Protein AF-A0A351G002-F1 (afdb_monomer_lite)

Structure (mmCIF, N/CA/C/O backbone):
data_AF-A0A351G002-F1
#
_entry.id   AF-A0A351G002-F1
#
loop_
_atom_site.group_PDB
_atom_site.id
_atom_site.type_symbol
_atom_site.label_atom_id
_atom_site.label_alt_id
_atom_site.label_comp_id
_atom_site.label_asym_id
_atom_site.label_entity_id
_atom_site.label_seq_id
_atom_site.pdbx_PDB_ins_code
_atom_site.Cartn_x
_atom_site.Cartn_y
_atom_site.Cartn_z
_atom_site.occupancy
_atom_site.B_iso_or_equiv
_atom_site.auth_seq_id
_atom_site.auth_comp_id
_atom_site.auth_asym_id
_atom_site.auth_atom_id
_atom_site.pdbx_PDB_model_num
ATOM 1 N N . ASP A 1 1 ? 10.937 -4.946 4.186 1.00 72.25 1 ASP A N 1
ATOM 2 C CA . ASP A 1 1 ? 10.803 -4.177 2.947 1.00 72.25 1 ASP A CA 1
ATOM 3 C C . ASP A 1 1 ? 9.601 -4.788 2.264 1.00 72.25 1 ASP A C 1
ATOM 5 O O . ASP A 1 1 ? 9.641 -5.991 2.068 1.00 72.25 1 ASP A O 1
ATOM 9 N N . TRP A 1 2 ? 8.519 -4.026 2.084 1.00 84.50 2 TRP A N 1
ATOM 10 C CA . TRP A 1 2 ? 7.270 -4.514 1.467 1.00 84.50 2 TRP A CA 1
ATOM 11 C C . TRP A 1 2 ? 7.224 -4.300 -0.051 1.00 84.50 2 TRP A C 1
ATOM 13 O O . TRP A 1 2 ? 6.243 -4.652 -0.715 1.00 84.50 2 TRP A O 1
ATOM 23 N N . GLY A 1 3 ? 8.268 -3.690 -0.622 1.00 81.75 3 GLY A N 1
ATOM 24 C CA . GLY A 1 3 ? 8.331 -3.400 -2.047 1.00 81.75 3 GLY A CA 1
ATOM 25 C C . GLY A 1 3 ? 8.316 -4.666 -2.904 1.00 81.75 3 GLY A C 1
ATOM 26 O O . GLY A 1 3 ? 7.684 -4.665 -3.961 1.00 81.75 3 GLY A O 1
ATOM 27 N N . LEU A 1 4 ? 8.949 -5.747 -2.433 1.00 84.62 4 LEU A N 1
ATOM 28 C CA . LEU A 1 4 ? 9.036 -7.030 -3.136 1.00 84.62 4 LEU A CA 1
ATOM 29 C C . LEU A 1 4 ? 7.673 -7.719 -3.252 1.00 84.62 4 LEU A C 1
ATOM 31 O O . LEU A 1 4 ? 7.299 -8.173 -4.333 1.00 84.62 4 LEU A O 1
ATOM 35 N N . GLU A 1 5 ? 6.923 -7.802 -2.158 1.00 89.62 5 GLU A N 1
ATOM 36 C CA . GLU A 1 5 ? 5.618 -8.457 -2.099 1.00 89.62 5 GLU A CA 1
ATOM 37 C C . GLU A 1 5 ? 4.609 -7.702 -2.967 1.00 89.62 5 GLU A C 1
ATOM 39 O O . GLU A 1 5 ? 3.930 -8.302 -3.803 1.00 89.62 5 GLU A O 1
ATOM 44 N N . VAL A 1 6 ? 4.563 -6.371 -2.836 1.00 90.44 6 VAL A N 1
ATOM 45 C CA . VAL A 1 6 ? 3.701 -5.513 -3.663 1.00 90.44 6 VAL A CA 1
ATOM 46 C C . VAL A 1 6 ? 4.098 -5.594 -5.136 1.00 90.44 6 VAL A C 1
ATOM 48 O O . VAL A 1 6 ? 3.228 -5.724 -5.999 1.00 90.44 6 VAL A O 1
ATOM 51 N N . GLY A 1 7 ? 5.400 -5.584 -5.432 1.00 86.81 7 GLY A N 1
ATOM 52 C CA . GLY A 1 7 ? 5.916 -5.764 -6.786 1.00 86.81 7 GLY A CA 1
ATOM 53 C C . GLY A 1 7 ? 5.503 -7.114 -7.372 1.00 86.81 7 GLY A C 1
ATOM 54 O O . GLY A 1 7 ? 4.982 -7.174 -8.480 1.00 86.81 7 GLY A O 1
ATOM 55 N N . THR A 1 8 ? 5.620 -8.193 -6.600 1.00 89.25 8 THR A N 1
ATOM 56 C CA . THR A 1 8 ? 5.199 -9.539 -7.017 1.00 89.25 8 THR A CA 1
ATOM 57 C C . THR A 1 8 ? 3.704 -9.582 -7.339 1.00 89.25 8 THR A C 1
ATOM 59 O O . THR A 1 8 ? 3.308 -10.112 -8.378 1.00 89.25 8 THR A O 1
ATOM 62 N N . LEU A 1 9 ? 2.859 -8.972 -6.501 1.00 90.81 9 LEU A N 1
ATOM 63 C CA . LEU A 1 9 ? 1.423 -8.862 -6.772 1.00 90.81 9 LEU A CA 1
ATOM 64 C C . LEU A 1 9 ? 1.139 -8.056 -8.047 1.00 90.81 9 LEU A C 1
ATOM 66 O O . LEU A 1 9 ? 0.283 -8.451 -8.841 1.00 90.81 9 LEU A O 1
ATOM 70 N N . ALA A 1 10 ? 1.876 -6.968 -8.283 1.00 89.25 10 ALA A N 1
ATOM 71 C CA . ALA A 1 10 ? 1.761 -6.183 -9.508 1.00 89.25 10 ALA A CA 1
ATOM 72 C C . ALA A 1 10 ? 2.148 -6.986 -10.763 1.00 89.25 10 ALA A C 1
ATOM 74 O O . ALA A 1 10 ? 1.482 -6.881 -11.798 1.00 89.25 10 ALA A O 1
ATOM 75 N N . GLU A 1 11 ? 3.181 -7.826 -10.672 1.00 87.50 11 GLU A N 1
ATOM 76 C CA . GLU A 1 11 ? 3.595 -8.740 -11.738 1.00 87.50 11 GLU A CA 1
ATOM 77 C C . GLU A 1 11 ? 2.526 -9.802 -12.021 1.00 87.50 11 GLU A C 1
ATOM 79 O O . GLU A 1 11 ? 2.165 -10.027 -13.179 1.00 87.50 11 GLU A O 1
ATOM 84 N N . VAL A 1 12 ? 1.960 -10.425 -10.983 1.00 90.69 12 VAL A N 1
ATOM 85 C CA . VAL A 1 12 ? 0.858 -11.389 -11.141 1.00 90.69 12 VAL A CA 1
ATOM 86 C C . VAL A 1 12 ? -0.343 -10.714 -11.797 1.00 90.69 12 VAL A C 1
ATOM 88 O O . VAL A 1 12 ? -0.865 -11.232 -12.784 1.00 90.69 12 VAL A O 1
ATOM 91 N N . PHE A 1 13 ? -0.732 -9.530 -11.316 1.00 87.69 13 PHE A N 1
ATOM 92 C CA . PHE A 1 13 ? -1.847 -8.760 -11.865 1.00 87.69 13 PHE A CA 1
ATOM 93 C C . PHE A 1 13 ? -1.626 -8.359 -13.330 1.00 87.69 13 PHE A C 1
ATOM 95 O O . PHE A 1 13 ? -2.571 -8.328 -14.116 1.00 87.69 13 PHE A O 1
ATOM 102 N N . ARG A 1 14 ? -0.381 -8.068 -13.729 1.00 85.94 14 ARG A N 1
ATOM 103 C CA . ARG A 1 14 ? -0.055 -7.746 -15.124 1.00 85.94 14 ARG A CA 1
ATOM 104 C C . ARG A 1 14 ? -0.118 -8.970 -16.030 1.00 85.94 14 ARG A C 1
ATOM 106 O O . ARG A 1 14 ? -0.618 -8.869 -17.146 1.00 85.94 14 ARG A O 1
ATOM 113 N N . ASN A 1 15 ? 0.449 -10.087 -15.586 1.00 89.94 15 ASN A N 1
ATOM 114 C CA . ASN A 1 15 ? 0.718 -11.231 -16.456 1.00 89.94 15 ASN A CA 1
ATOM 115 C C . ASN A 1 15 ? -0.379 -12.312 -16.386 1.00 89.94 15 ASN A C 1
ATOM 117 O O . ASN A 1 15 ? -0.359 -13.259 -17.170 1.00 89.94 15 ASN A O 1
ATOM 121 N N . THR A 1 16 ? -1.350 -12.176 -15.476 1.00 92.00 16 THR A N 1
ATOM 122 C CA . THR A 1 16 ? -2.403 -13.172 -15.238 1.00 92.00 16 THR A CA 1
ATOM 123 C C . THR A 1 16 ? -3.788 -12.529 -15.254 1.00 92.00 16 THR A C 1
ATOM 125 O O . THR A 1 16 ? -4.013 -11.475 -14.669 1.00 92.00 16 THR A O 1
ATOM 128 N N . SER A 1 17 ? -4.760 -13.181 -15.902 1.00 94.06 17 SER A N 1
ATOM 129 C CA . SER A 1 17 ? -6.164 -12.764 -15.804 1.00 94.06 17 SER A CA 1
ATOM 130 C C . SER A 1 17 ? -6.648 -12.876 -14.359 1.00 94.06 17 SER A C 1
ATOM 132 O O . SER A 1 17 ? -6.452 -13.918 -13.740 1.00 94.06 17 SER A O 1
ATOM 134 N N . VAL A 1 18 ? -7.374 -11.871 -13.859 1.00 89.88 18 VAL A N 1
ATOM 135 C CA . VAL A 1 18 ? -7.979 -11.889 -12.511 1.00 89.88 18 VAL A CA 1
ATOM 136 C C . VAL A 1 18 ? -8.819 -13.152 -12.271 1.00 89.88 18 VAL A C 1
ATOM 138 O O . VAL A 1 18 ? -8.805 -13.695 -11.176 1.00 89.88 18 VAL A O 1
ATOM 141 N N . LYS A 1 19 ? -9.470 -13.703 -13.308 1.00 94.75 19 LYS A N 1
ATOM 142 C CA . LYS A 1 19 ? -10.245 -14.960 -13.218 1.00 94.75 19 LYS A CA 1
ATOM 143 C C . LYS A 1 19 ? -9.398 -16.206 -12.918 1.00 94.75 19 LYS A C 1
ATOM 145 O O . LYS A 1 19 ? -9.952 -17.264 -12.646 1.00 94.75 19 LYS A O 1
ATOM 150 N N . ARG A 1 20 ? -8.073 -16.105 -13.035 1.00 94.00 20 ARG A N 1
ATOM 151 C CA . ARG A 1 20 ? -7.098 -17.164 -12.733 1.00 94.00 20 ARG A CA 1
ATOM 152 C C . ARG A 1 20 ? -6.360 -16.911 -11.415 1.00 94.00 20 ARG A C 1
ATOM 154 O O . ARG A 1 20 ? -5.442 -17.656 -11.093 1.00 94.00 20 ARG A O 1
ATOM 161 N N . VAL A 1 21 ? -6.745 -15.870 -10.679 1.00 93.38 21 VAL A N 1
ATOM 162 C CA . VAL A 1 21 ? -6.253 -15.575 -9.334 1.00 93.38 21 VAL A CA 1
ATOM 163 C C . VAL A 1 21 ? -7.317 -16.036 -8.345 1.00 93.38 21 VAL A C 1
ATOM 165 O O . VAL A 1 21 ? -8.499 -15.748 -8.518 1.00 93.38 21 VAL A O 1
ATOM 168 N N . CYS A 1 22 ? -6.902 -16.763 -7.314 1.00 92.94 22 CYS A N 1
ATOM 169 C CA . CYS A 1 22 ? -7.768 -17.143 -6.206 1.00 92.94 22 CYS A CA 1
ATOM 170 C C . CYS A 1 22 ? -7.051 -16.891 -4.880 1.00 92.94 22 CYS A C 1
ATOM 172 O O . CYS A 1 22 ? -5.823 -16.825 -4.829 1.00 92.94 22 CYS A O 1
ATOM 174 N N . GLN A 1 23 ? -7.837 -16.734 -3.823 1.00 93.00 23 GLN A N 1
ATOM 175 C CA . GLN A 1 23 ? -7.369 -16.752 -2.445 1.00 93.00 23 GLN A CA 1
ATOM 176 C C . GLN A 1 23 ? -7.911 -18.028 -1.809 1.00 93.00 23 GLN A C 1
ATOM 178 O O . GLN A 1 23 ? -9.065 -18.393 -2.042 1.00 93.00 23 GLN A O 1
ATOM 183 N N . VAL A 1 24 ? -7.069 -18.718 -1.050 1.00 92.88 24 VAL A N 1
ATOM 184 C CA . VAL A 1 24 ? -7.435 -19.933 -0.323 1.00 92.88 24 VAL A CA 1
ATOM 185 C C . VAL A 1 24 ? -7.137 -19.713 1.148 1.00 92.88 24 VAL A C 1
ATOM 187 O O . VAL A 1 24 ? -6.129 -19.094 1.488 1.00 92.88 24 VAL A O 1
ATOM 190 N N . ASP A 1 25 ? -8.024 -20.200 2.006 1.00 91.06 25 ASP A N 1
ATOM 191 C CA . ASP A 1 25 ? -7.756 -20.232 3.437 1.00 91.06 25 ASP A CA 1
ATOM 192 C C . ASP A 1 25 ? -6.686 -21.295 3.723 1.00 91.06 25 ASP A C 1
ATOM 194 O O . ASP A 1 25 ? -6.757 -22.412 3.204 1.00 91.06 25 ASP A O 1
ATOM 198 N N . LEU A 1 26 ? -5.664 -20.929 4.496 1.00 87.88 26 LEU A N 1
ATOM 199 C CA . LEU A 1 26 ? -4.525 -21.800 4.792 1.00 87.88 26 LEU A CA 1
ATOM 200 C C . LEU A 1 26 ? -4.703 -22.539 6.118 1.00 87.88 26 LEU A C 1
ATOM 202 O O . LEU A 1 26 ? -4.262 -23.681 6.246 1.00 87.88 26 LEU A O 1
ATOM 206 N N . CYS A 1 27 ? -5.304 -21.894 7.118 1.00 89.31 27 CYS A N 1
ATOM 207 C CA . CYS A 1 27 ? -5.378 -22.432 8.471 1.00 89.31 27 CYS A CA 1
ATOM 208 C C . CYS A 1 27 ? -6.477 -21.752 9.290 1.00 89.31 27 CYS A C 1
ATOM 210 O O . CYS A 1 27 ? -6.697 -20.553 9.172 1.00 89.31 27 CYS A O 1
ATOM 212 N N . GLN A 1 28 ? -7.089 -22.511 10.205 1.00 85.81 28 GLN A N 1
ATOM 213 C CA . GLN A 1 28 ? -8.170 -22.028 11.071 1.00 85.81 28 GLN A CA 1
ATOM 214 C C . GLN A 1 28 ? -7.753 -20.852 11.971 1.00 85.81 28 GLN A C 1
ATOM 216 O O . GLN A 1 28 ? -8.577 -20.011 12.321 1.00 85.81 28 GLN A O 1
ATOM 221 N N . SER A 1 29 ? -6.482 -20.806 12.370 1.00 85.75 29 SER A N 1
ATOM 222 C CA . SER A 1 29 ? -5.923 -19.741 13.196 1.00 85.75 29 SER A CA 1
ATOM 223 C C . SER A 1 29 ? -4.554 -19.356 12.663 1.00 85.75 29 SER A C 1
ATOM 225 O O . SER A 1 29 ? -3.648 -20.189 12.625 1.00 85.75 29 SER A O 1
ATOM 227 N N . TYR A 1 30 ? -4.402 -18.090 12.301 1.00 83.12 30 TYR A N 1
ATOM 228 C CA . TYR A 1 30 ? -3.120 -17.507 11.947 1.00 83.12 30 TYR A CA 1
ATOM 229 C C . TYR A 1 30 ? -2.712 -16.512 13.033 1.00 83.12 30 TYR A C 1
ATOM 231 O O . TYR A 1 30 ? -3.438 -15.561 13.325 1.00 83.12 30 TYR A O 1
ATOM 239 N N . GLU A 1 31 ? -1.554 -16.733 13.652 1.00 81.62 31 GLU A N 1
ATOM 240 C CA . GLU A 1 31 ? -0.995 -15.781 14.607 1.00 81.62 31 GLU A CA 1
ATOM 241 C C . GLU A 1 31 ? -0.368 -14.614 13.836 1.00 81.62 31 GLU A C 1
ATOM 243 O O . GLU A 1 31 ? 0.734 -14.705 13.290 1.00 81.62 31 GLU A O 1
ATOM 248 N N . HIS A 1 32 ? -1.098 -13.503 13.755 1.00 81.19 32 HIS A N 1
ATOM 249 C CA . HIS A 1 32 ? -0.586 -12.295 13.126 1.00 81.19 32 HIS A CA 1
ATOM 250 C C . HIS A 1 32 ? 0.460 -11.638 14.028 1.00 81.19 32 HIS A C 1
ATOM 252 O O . HIS A 1 32 ? 0.195 -11.284 15.177 1.00 81.19 32 HIS A O 1
ATOM 258 N N . LYS A 1 33 ? 1.654 -11.392 13.481 1.00 84.25 33 LYS A N 1
ATOM 259 C CA . LYS A 1 33 ? 2.675 -10.598 14.166 1.00 84.25 33 LYS A CA 1
ATOM 260 C C . LYS A 1 33 ? 2.245 -9.131 14.206 1.00 84.25 33 LYS A C 1
ATOM 262 O O . LYS A 1 33 ? 2.453 -8.399 13.238 1.00 84.25 33 LYS A O 1
ATOM 267 N N . HIS A 1 34 ? 1.694 -8.697 15.337 1.00 85.06 34 HIS A N 1
ATOM 268 C CA . HIS A 1 34 ? 1.343 -7.297 15.550 1.00 85.06 34 HIS A CA 1
ATOM 269 C C . HIS A 1 34 ? 2.583 -6.402 15.434 1.00 85.06 34 HIS A C 1
ATOM 271 O O . HIS A 1 34 ? 3.619 -6.642 16.056 1.00 85.06 34 HIS A O 1
ATOM 277 N N . GLN A 1 35 ? 2.465 -5.366 14.608 1.00 90.00 35 GLN A N 1
ATOM 278 C CA . GLN A 1 35 ? 3.455 -4.303 14.472 1.00 90.00 35 GLN A CA 1
ATOM 279 C C . GLN A 1 35 ? 2.924 -3.041 15.143 1.00 90.00 35 GLN A C 1
ATOM 281 O O . GLN A 1 35 ? 1.723 -2.773 15.115 1.00 90.00 35 GLN A O 1
ATOM 286 N N . SER A 1 36 ? 3.817 -2.251 15.734 1.00 92.88 36 SER A N 1
ATOM 287 C CA . SER A 1 36 ? 3.450 -0.937 16.254 1.00 92.88 36 SER A CA 1
ATOM 288 C C . SER A 1 36 ? 3.026 -0.016 15.116 1.00 92.88 36 SER A C 1
ATOM 290 O O . SER A 1 36 ? 3.598 -0.056 14.027 1.00 92.88 36 SER A O 1
ATOM 292 N N . LEU A 1 37 ? 2.064 0.863 15.386 1.00 92.88 37 LEU A N 1
ATOM 293 C CA . LEU A 1 37 ? 1.657 1.879 14.421 1.00 92.88 37 LEU A CA 1
ATOM 294 C C . LEU A 1 37 ? 2.819 2.820 14.068 1.00 92.88 37 LEU A C 1
ATOM 296 O O . LEU A 1 37 ? 3.035 3.094 12.894 1.00 92.88 37 LEU A O 1
ATOM 300 N N . SER A 1 38 ? 3.603 3.228 15.075 1.00 93.94 38 SER A N 1
ATOM 301 C CA . SER A 1 38 ? 4.802 4.071 14.934 1.00 93.94 38 SER A CA 1
ATOM 302 C C . SER A 1 38 ? 4.533 5.465 14.343 1.00 93.94 38 SER A C 1
ATOM 304 O O . SER A 1 38 ? 5.294 5.932 13.507 1.00 93.94 38 SER A O 1
ATOM 306 N N . LEU A 1 39 ? 3.481 6.155 14.808 1.00 91.31 39 LEU A N 1
ATOM 307 C CA . LEU A 1 39 ? 3.148 7.522 14.359 1.00 91.31 39 LEU A CA 1
ATOM 308 C C . LEU A 1 39 ? 4.297 8.523 14.556 1.00 91.31 39 LEU A C 1
ATOM 310 O O . LEU A 1 39 ? 4.540 9.356 13.692 1.00 91.31 39 LEU A O 1
ATOM 314 N N . GLU A 1 40 ? 5.024 8.401 15.666 1.00 91.00 40 GLU A N 1
ATOM 315 C CA . GLU A 1 40 ? 6.138 9.296 16.013 1.00 91.00 40 GLU A CA 1
ATOM 316 C C . GLU A 1 40 ? 7.425 9.008 15.222 1.00 91.00 40 GLU A C 1
ATOM 318 O O . GLU A 1 40 ? 8.334 9.833 15.180 1.00 91.00 40 GLU A O 1
ATOM 323 N N . ASP A 1 41 ? 7.533 7.822 14.616 1.00 91.44 41 ASP A N 1
ATOM 324 C CA . ASP A 1 41 ? 8.704 7.415 13.840 1.00 91.44 41 ASP A CA 1
ATOM 325 C C . ASP A 1 41 ? 8.261 6.687 12.563 1.00 91.44 41 ASP A C 1
ATOM 327 O O . ASP A 1 41 ? 8.151 5.452 12.553 1.00 91.44 41 ASP A O 1
ATOM 331 N N . PRO A 1 42 ? 8.054 7.437 11.463 1.00 87.88 42 PRO A N 1
ATOM 332 C CA . PRO A 1 42 ? 7.622 6.882 10.186 1.00 87.88 42 PRO A CA 1
ATOM 333 C C . PRO A 1 42 ? 8.570 5.840 9.582 1.00 87.88 42 PRO A C 1
ATOM 335 O O . PRO A 1 42 ? 8.203 5.137 8.646 1.00 87.88 42 PRO A O 1
ATOM 338 N N . THR A 1 43 ? 9.792 5.715 10.108 1.00 89.81 43 THR A N 1
ATOM 339 C CA . THR A 1 43 ? 10.783 4.742 9.634 1.00 89.81 43 THR A CA 1
ATOM 340 C C . THR A 1 43 ? 10.601 3.353 10.244 1.00 89.81 43 THR A C 1
ATOM 342 O O . THR A 1 43 ? 11.349 2.428 9.910 1.00 89.81 43 THR A O 1
ATOM 345 N N . LYS A 1 44 ? 9.602 3.167 11.117 1.00 93.25 44 LYS A N 1
ATOM 346 C CA . LYS A 1 44 ? 9.317 1.904 11.809 1.00 93.25 44 LYS A CA 1
ATOM 3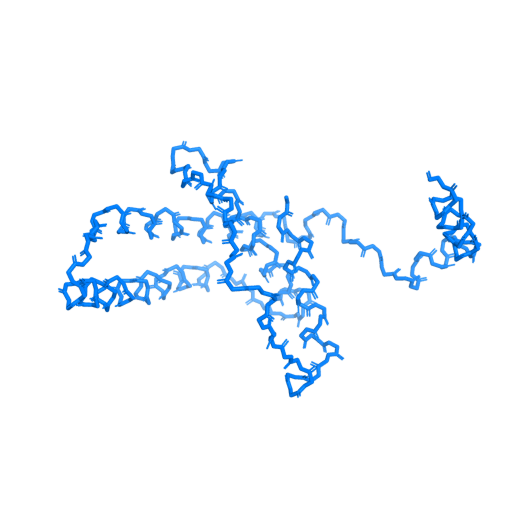47 C C . LYS A 1 44 ? 7.862 1.466 11.659 1.00 93.25 44 LYS A C 1
ATOM 349 O O . LYS A 1 44 ? 6.998 2.227 11.232 1.00 93.25 44 LYS A O 1
ATOM 354 N N . GLY A 1 45 ? 7.615 0.212 12.040 1.00 93.75 45 GLY A N 1
ATOM 355 C CA . GLY A 1 45 ? 6.272 -0.336 12.203 1.00 93.75 45 GLY A CA 1
ATOM 356 C C . GLY A 1 45 ? 5.396 -0.187 10.961 1.00 93.75 45 GLY A C 1
ATOM 357 O O . GLY A 1 45 ? 5.877 -0.273 9.829 1.00 93.75 45 GLY A O 1
ATOM 358 N N . LEU A 1 46 ? 4.105 0.046 11.188 1.00 94.31 46 LEU A N 1
ATOM 359 C CA . LEU A 1 46 ? 3.121 0.183 10.119 1.00 94.31 46 LEU A CA 1
ATOM 360 C C . LEU A 1 46 ? 3.347 1.433 9.264 1.00 94.31 46 LEU A C 1
ATOM 362 O O . LEU A 1 46 ? 3.112 1.360 8.063 1.00 94.31 46 LEU A O 1
ATOM 366 N N . MET A 1 47 ? 3.844 2.544 9.820 1.00 95.56 47 MET A N 1
ATOM 367 C CA . MET A 1 47 ? 4.163 3.726 9.005 1.00 95.56 47 MET A CA 1
ATOM 368 C C . MET A 1 47 ? 5.205 3.413 7.926 1.00 95.56 47 MET A C 1
ATOM 370 O O . MET A 1 47 ? 4.980 3.723 6.756 1.00 95.56 47 MET A O 1
ATOM 374 N N . LYS A 1 48 ? 6.293 2.718 8.289 1.00 94.31 48 LYS A N 1
ATOM 375 C CA . LYS A 1 48 ? 7.312 2.295 7.317 1.00 94.31 48 LYS A CA 1
ATOM 376 C C . LYS A 1 48 ? 6.718 1.390 6.246 1.00 94.31 48 LYS A C 1
ATOM 378 O O . LYS A 1 48 ? 6.982 1.571 5.063 1.00 94.31 48 LYS A O 1
ATOM 383 N N . MET A 1 49 ? 5.907 0.418 6.664 1.00 94.00 49 MET A N 1
ATOM 384 C CA . MET A 1 49 ? 5.249 -0.501 5.735 1.00 94.00 49 MET A CA 1
ATOM 385 C C . MET A 1 49 ? 4.367 0.259 4.742 1.00 94.00 49 MET A C 1
ATOM 387 O O . MET A 1 49 ? 4.431 -0.000 3.544 1.00 94.00 49 MET A O 1
ATOM 391 N N . THR A 1 50 ? 3.594 1.234 5.217 1.00 95.12 50 THR A N 1
ATOM 392 C CA . THR A 1 50 ? 2.754 2.083 4.369 1.00 95.12 50 THR A CA 1
ATOM 393 C C . THR A 1 50 ? 3.585 2.890 3.371 1.00 95.12 50 THR A C 1
ATOM 395 O O . THR A 1 50 ? 3.224 2.940 2.196 1.00 95.12 50 THR A O 1
ATOM 398 N N . MET A 1 51 ? 4.719 3.461 3.792 1.00 94.00 51 MET A N 1
ATOM 399 C CA . MET A 1 51 ? 5.650 4.159 2.897 1.00 94.00 51 MET A CA 1
ATOM 400 C C . MET A 1 51 ? 6.199 3.239 1.794 1.00 94.00 51 MET A C 1
ATOM 402 O O . MET A 1 51 ? 6.154 3.601 0.613 1.00 94.00 51 MET A O 1
ATOM 406 N N . ASP A 1 52 ? 6.669 2.042 2.164 1.00 92.88 52 ASP A N 1
ATOM 407 C CA . ASP A 1 52 ? 7.194 1.036 1.230 1.00 92.88 52 ASP A CA 1
ATOM 408 C C . ASP A 1 52 ? 6.117 0.645 0.193 1.00 92.88 52 ASP A C 1
ATOM 410 O O . ASP A 1 52 ? 6.367 0.648 -1.018 1.00 92.88 52 ASP A O 1
ATOM 414 N N . ILE A 1 53 ? 4.889 0.370 0.657 1.00 94.38 53 ILE A N 1
ATOM 415 C CA . ILE A 1 53 ? 3.749 -0.029 -0.184 1.00 94.38 53 ILE A CA 1
ATOM 416 C C . ILE A 1 53 ? 3.356 1.093 -1.148 1.00 94.38 53 ILE A C 1
ATOM 418 O O . ILE A 1 53 ? 3.256 0.862 -2.355 1.00 94.38 53 ILE A O 1
ATOM 422 N N . LEU A 1 54 ? 3.137 2.310 -0.641 1.00 94.88 54 LEU A N 1
ATOM 423 C CA . LEU A 1 54 ? 2.704 3.443 -1.459 1.00 94.88 54 LEU A CA 1
ATOM 424 C C . LEU A 1 54 ? 3.737 3.771 -2.534 1.00 94.88 54 LEU A C 1
ATOM 426 O O . LEU A 1 54 ? 3.382 3.913 -3.702 1.00 94.88 54 LEU A O 1
ATOM 430 N N . THR A 1 55 ? 5.016 3.823 -2.165 1.00 92.81 55 THR A N 1
ATOM 431 C CA . THR A 1 55 ? 6.097 4.108 -3.114 1.00 92.81 55 THR A CA 1
ATOM 432 C C . THR A 1 55 ? 6.177 3.031 -4.200 1.00 92.81 55 THR A C 1
ATOM 434 O O . THR A 1 55 ? 6.309 3.358 -5.382 1.00 92.81 55 THR A O 1
ATOM 437 N N . SER A 1 56 ? 6.026 1.752 -3.832 1.00 91.94 56 SER A N 1
ATOM 438 C CA . SER A 1 56 ? 5.991 0.635 -4.787 1.00 91.94 56 SER A CA 1
ATOM 439 C C . SER A 1 56 ? 4.804 0.733 -5.756 1.00 91.94 56 SER A C 1
ATOM 441 O O . SER A 1 56 ? 4.976 0.588 -6.971 1.00 91.94 56 SER A O 1
ATOM 443 N N . ILE A 1 57 ? 3.608 1.077 -5.260 1.00 92.94 57 ILE A N 1
ATOM 444 C CA . ILE A 1 57 ? 2.413 1.285 -6.095 1.00 92.94 57 ILE A CA 1
ATOM 445 C C . ILE A 1 57 ? 2.616 2.453 -7.066 1.00 92.94 57 ILE A C 1
ATOM 447 O O . ILE A 1 57 ? 2.365 2.298 -8.262 1.00 92.94 57 ILE A O 1
ATOM 451 N N . LEU A 1 58 ? 3.088 3.609 -6.587 1.00 93.12 58 LEU A N 1
ATOM 452 C CA . LEU A 1 58 ? 3.295 4.798 -7.422 1.00 93.12 58 LEU A CA 1
ATOM 453 C C . LEU A 1 58 ? 4.300 4.522 -8.549 1.00 93.12 58 LEU A C 1
ATOM 455 O O . LEU A 1 58 ? 4.012 4.806 -9.714 1.00 93.12 58 LEU A O 1
ATOM 459 N N . ARG A 1 59 ? 5.434 3.884 -8.233 1.00 90.75 59 ARG A N 1
ATOM 460 C CA . ARG A 1 59 ? 6.441 3.485 -9.231 1.00 90.75 59 ARG A CA 1
ATOM 461 C C . ARG A 1 59 ? 5.903 2.460 -10.223 1.00 90.75 59 ARG A C 1
ATOM 463 O O . ARG A 1 59 ? 6.149 2.580 -11.421 1.00 90.75 59 ARG A O 1
ATOM 470 N N . THR A 1 60 ? 5.120 1.492 -9.754 1.00 90.12 60 THR A N 1
ATOM 471 C CA . THR A 1 60 ? 4.461 0.500 -10.616 1.00 90.12 60 THR A CA 1
ATOM 472 C C . THR A 1 60 ? 3.477 1.154 -11.585 1.00 90.12 60 THR A C 1
ATOM 474 O O . THR A 1 60 ? 3.413 0.789 -12.756 1.00 90.12 60 THR A O 1
ATOM 477 N N . LEU A 1 61 ? 2.694 2.132 -11.130 1.00 91.75 61 LEU A N 1
ATOM 478 C CA . LEU A 1 61 ? 1.778 2.870 -12.000 1.00 91.75 61 LEU A CA 1
ATOM 479 C C . LEU A 1 61 ? 2.543 3.706 -13.031 1.00 91.75 61 LEU A C 1
ATOM 481 O O . LEU A 1 61 ? 2.177 3.709 -14.211 1.00 91.75 61 LEU A O 1
ATOM 485 N N . ALA A 1 62 ? 3.617 4.371 -12.605 1.00 90.94 62 ALA A N 1
ATOM 486 C CA . ALA A 1 62 ? 4.463 5.186 -13.468 1.00 90.94 62 ALA A CA 1
ATOM 487 C C . ALA A 1 62 ? 5.183 4.356 -14.542 1.00 90.94 62 ALA A C 1
ATOM 489 O O . ALA A 1 62 ? 5.167 4.733 -15.713 1.00 90.94 62 ALA A O 1
ATOM 490 N N . SER A 1 63 ? 5.728 3.185 -14.190 1.00 87.00 63 SER A N 1
ATOM 491 C CA . SER A 1 63 ? 6.374 2.272 -15.150 1.00 87.00 63 SER A CA 1
ATOM 492 C C . SER A 1 63 ? 5.406 1.741 -16.214 1.00 87.00 63 SER A C 1
ATOM 494 O O . SER A 1 63 ? 5.821 1.334 -17.298 1.00 87.00 63 SER A O 1
ATOM 496 N N . ARG A 1 64 ? 4.099 1.806 -15.936 1.00 87.19 64 ARG A N 1
ATOM 497 C CA . ARG A 1 64 ? 3.009 1.478 -16.865 1.00 87.19 64 ARG A CA 1
ATOM 498 C C . ARG A 1 64 ? 2.504 2.684 -17.667 1.00 87.19 64 ARG A C 1
ATOM 500 O O . ARG A 1 64 ? 1.495 2.565 -18.357 1.00 87.19 64 ARG A O 1
ATOM 507 N N . GLY A 1 65 ? 3.172 3.832 -17.573 1.00 89.19 65 GLY A N 1
ATOM 508 C CA . GLY A 1 65 ? 2.832 5.055 -18.304 1.00 89.19 65 GLY A CA 1
ATOM 509 C C . GLY A 1 65 ? 1.803 5.952 -17.614 1.00 89.19 65 GLY A C 1
ATOM 510 O O . GLY A 1 65 ? 1.313 6.896 -18.232 1.00 89.19 65 GLY A O 1
ATOM 511 N N . THR A 1 66 ? 1.458 5.692 -16.348 1.00 92.31 66 THR A N 1
ATOM 512 C CA . THR A 1 66 ? 0.546 6.572 -15.600 1.00 92.31 66 THR A CA 1
ATOM 513 C C . THR A 1 66 ? 1.268 7.858 -15.216 1.00 92.31 66 THR A C 1
ATOM 515 O O . THR A 1 66 ? 2.283 7.825 -14.522 1.00 92.31 66 THR A O 1
ATOM 518 N N . VAL A 1 67 ? 0.719 9.003 -15.618 1.00 91.81 67 VAL A N 1
ATOM 519 C CA . VAL A 1 67 ? 1.263 10.314 -15.246 1.00 91.81 67 VAL A CA 1
ATOM 520 C C . VAL A 1 67 ? 0.683 10.743 -13.899 1.00 91.81 67 VAL A C 1
ATOM 522 O O . VAL A 1 67 ? -0.501 11.057 -13.774 1.00 91.81 67 VAL A O 1
ATOM 525 N N . LEU A 1 68 ? 1.530 10.771 -12.873 1.00 91.12 68 LEU A N 1
ATOM 526 C CA . LEU A 1 68 ? 1.159 11.129 -11.505 1.00 91.12 68 LEU A CA 1
ATOM 527 C C . LEU A 1 68 ? 1.707 12.520 -11.174 1.00 91.12 68 LEU A C 1
ATOM 529 O O . LEU A 1 68 ? 2.872 12.675 -10.828 1.00 91.12 68 LEU A O 1
ATOM 533 N N . GLN A 1 69 ? 0.864 13.543 -11.318 1.00 91.19 69 GLN A N 1
ATOM 534 C CA . GLN A 1 69 ? 1.197 14.919 -10.950 1.00 91.19 69 GLN A CA 1
ATOM 535 C C . GLN A 1 69 ? 0.893 15.175 -9.469 1.00 91.19 69 GLN A C 1
ATOM 537 O O . GLN A 1 69 ? 0.077 14.474 -8.868 1.00 91.19 69 GLN A O 1
ATOM 542 N N . ALA A 1 70 ? 1.473 16.236 -8.903 1.00 88.69 70 ALA A N 1
ATOM 543 C CA . ALA A 1 70 ? 1.243 16.634 -7.511 1.00 88.69 70 ALA A CA 1
ATOM 544 C C . ALA A 1 70 ? -0.255 16.734 -7.152 1.00 88.69 70 ALA A C 1
ATOM 546 O O . ALA A 1 70 ? -0.676 16.232 -6.112 1.00 88.69 70 ALA A O 1
ATOM 547 N N . GLY A 1 71 ? -1.084 17.282 -8.051 1.00 92.31 71 GLY A N 1
ATOM 548 C CA . GLY A 1 71 ? -2.534 17.375 -7.847 1.00 92.31 71 GLY A CA 1
ATOM 549 C C . GLY A 1 71 ? -3.227 16.017 -7.679 1.00 92.31 71 GLY A C 1
ATOM 550 O O . GLY A 1 71 ? -4.114 15.892 -6.836 1.00 92.31 71 GLY A O 1
ATOM 551 N N . HIS A 1 72 ? -2.787 14.977 -8.403 1.00 93.00 72 HIS A N 1
ATOM 552 C CA . HIS A 1 72 ? -3.324 13.620 -8.241 1.00 93.00 72 HIS A CA 1
ATOM 553 C C . HIS A 1 72 ? -3.074 13.102 -6.821 1.00 93.00 72 HIS A C 1
ATOM 555 O O . HIS A 1 72 ? -3.987 12.574 -6.189 1.00 93.00 72 HIS A O 1
ATOM 561 N N . LEU A 1 73 ? -1.871 13.320 -6.287 1.00 92.00 73 LEU A N 1
ATOM 562 C CA . LEU A 1 73 ? -1.483 12.886 -4.943 1.00 92.00 73 LEU A CA 1
ATOM 563 C C . LEU A 1 73 ? -2.258 13.634 -3.852 1.00 92.00 73 LEU A C 1
ATOM 565 O O . LEU A 1 73 ? -2.719 13.018 -2.890 1.00 92.00 73 LEU A O 1
ATOM 569 N N . THR A 1 74 ? -2.488 14.939 -4.030 1.00 92.81 74 THR A N 1
ATOM 570 C CA . THR A 1 74 ? -3.351 15.721 -3.132 1.00 92.81 74 THR A CA 1
ATOM 571 C C . THR A 1 74 ? -4.768 15.151 -3.096 1.00 92.81 74 THR A C 1
ATOM 573 O O . THR A 1 74 ? -5.307 14.899 -2.018 1.00 92.81 74 THR A O 1
ATOM 576 N N . THR A 1 75 ? -5.363 14.887 -4.263 1.00 95.88 75 THR A N 1
ATOM 577 C CA . THR A 1 75 ? -6.720 14.324 -4.327 1.00 95.88 75 THR A CA 1
ATOM 578 C C . THR A 1 75 ? -6.791 12.890 -3.807 1.00 95.88 75 THR A C 1
ATOM 580 O O . THR A 1 75 ? -7.781 12.530 -3.172 1.00 95.88 75 THR A O 1
ATOM 583 N N . LEU A 1 76 ? -5.734 12.090 -3.994 1.00 95.88 76 LEU A N 1
ATOM 584 C CA . LEU A 1 76 ? -5.638 10.729 -3.471 1.00 95.88 76 LEU A CA 1
ATOM 585 C C . LEU A 1 76 ? -5.670 10.719 -1.941 1.00 95.88 76 LEU A C 1
ATOM 587 O O . LEU A 1 76 ? -6.425 9.941 -1.363 1.00 95.88 76 LEU A O 1
ATOM 591 N N . ARG A 1 77 ? -4.923 11.616 -1.279 1.00 96.50 77 ARG A N 1
ATOM 592 C CA . ARG A 1 77 ? -4.977 11.763 0.184 1.00 96.50 77 ARG A CA 1
ATOM 593 C C . ARG A 1 77 ? -6.396 12.083 0.657 1.00 96.50 77 ARG A C 1
ATOM 595 O O . ARG A 1 77 ? -6.883 11.459 1.597 1.00 96.50 77 ARG A O 1
ATOM 602 N N . SER A 1 78 ? -7.073 13.035 0.012 1.00 96.94 78 SER A N 1
ATOM 603 C CA . SER A 1 78 ? -8.448 13.399 0.378 1.00 96.94 78 SER A CA 1
ATOM 604 C C . SER A 1 78 ? -9.437 12.251 0.159 1.00 96.94 78 SER A C 1
ATOM 606 O O . SER A 1 78 ? -10.301 12.025 1.006 1.00 96.94 78 SER A O 1
ATOM 608 N N . ALA A 1 79 ? -9.306 11.514 -0.947 1.00 97.88 79 ALA A N 1
ATOM 609 C CA . ALA A 1 79 ? -10.139 10.351 -1.241 1.00 97.88 79 ALA A CA 1
ATOM 610 C C . ALA A 1 79 ? -9.918 9.223 -0.221 1.00 97.88 79 ALA A C 1
ATOM 612 O O . ALA A 1 79 ? -10.888 8.664 0.291 1.00 97.88 79 ALA A O 1
ATOM 613 N N . TYR A 1 80 ? -8.658 8.947 0.127 1.00 97.75 80 TYR A N 1
ATOM 614 C CA . TYR A 1 80 ? -8.292 7.993 1.171 1.00 97.75 80 TYR A CA 1
ATOM 615 C C . TYR A 1 80 ? -8.918 8.366 2.520 1.00 97.75 80 TYR A C 1
ATOM 617 O O . TYR A 1 80 ? -9.610 7.545 3.114 1.00 97.75 80 TYR A O 1
ATOM 625 N N . LEU A 1 81 ? -8.750 9.617 2.969 1.00 97.44 81 LEU A N 1
ATOM 626 C CA . LEU A 1 81 ? -9.314 10.086 4.239 1.00 97.44 81 LEU A CA 1
ATOM 627 C C . LEU A 1 81 ? -10.834 9.919 4.291 1.00 97.44 81 LEU A C 1
ATOM 629 O O . LEU A 1 81 ? -11.366 9.473 5.303 1.00 97.44 81 LEU A O 1
ATOM 633 N N . ARG A 1 82 ? -11.541 10.241 3.202 1.00 98.00 82 ARG A N 1
ATOM 634 C CA . ARG A 1 82 ? -12.997 10.059 3.128 1.00 98.00 82 ARG A CA 1
ATOM 635 C C . ARG A 1 82 ? -13.397 8.591 3.237 1.00 98.00 82 ARG A C 1
ATOM 637 O O . ARG A 1 82 ? -14.223 8.262 4.083 1.00 98.00 82 ARG A O 1
ATOM 644 N N . ALA A 1 83 ? -12.776 7.719 2.446 1.00 98.31 83 ALA A N 1
ATOM 645 C CA . ALA A 1 83 ? -13.054 6.285 2.493 1.00 98.31 83 ALA A CA 1
ATOM 646 C C . ALA A 1 83 ? -12.751 5.685 3.879 1.00 98.31 83 ALA A C 1
ATOM 648 O O . ALA A 1 83 ? -13.535 4.898 4.405 1.00 98.31 83 ALA A O 1
ATOM 649 N N . ALA A 1 84 ? -11.650 6.100 4.502 1.00 97.88 84 ALA A N 1
ATOM 650 C CA . ALA A 1 84 ? -11.251 5.632 5.822 1.00 97.88 84 ALA A CA 1
ATOM 651 C C . ALA A 1 84 ? -12.201 6.122 6.930 1.00 97.88 84 ALA A C 1
ATOM 653 O O . ALA A 1 84 ? -12.585 5.348 7.802 1.00 97.88 84 ALA A O 1
ATOM 654 N N . GLN A 1 85 ? -12.662 7.375 6.869 1.00 97.31 85 GLN A N 1
ATOM 655 C CA . GLN A 1 85 ? -13.685 7.892 7.785 1.00 97.31 85 GLN A CA 1
ATOM 656 C C . GLN A 1 85 ? -15.013 7.139 7.661 1.00 97.31 85 GLN A C 1
ATOM 658 O O . GLN A 1 85 ? -15.713 6.959 8.657 1.00 97.31 85 GLN A O 1
ATOM 663 N N . ASP A 1 86 ? -15.387 6.721 6.453 1.00 98.06 86 ASP A N 1
ATOM 664 C CA . ASP A 1 86 ? -16.585 5.912 6.228 1.00 98.06 86 ASP A CA 1
ATOM 665 C C . ASP A 1 86 ? -16.416 4.511 6.834 1.00 98.06 86 ASP A C 1
ATOM 667 O O . ASP A 1 86 ? -17.307 4.047 7.551 1.00 98.06 86 ASP A O 1
ATOM 671 N N . ALA A 1 87 ? -15.243 3.896 6.650 1.00 98.06 87 ALA A N 1
ATOM 672 C CA . ALA A 1 87 ? -14.897 2.612 7.254 1.00 98.06 87 ALA A CA 1
ATOM 673 C C . ALA A 1 87 ? -14.913 2.668 8.791 1.00 98.06 87 ALA A C 1
ATOM 675 O O . ALA A 1 87 ? -15.544 1.820 9.416 1.00 98.06 87 ALA A O 1
ATOM 676 N N . ILE A 1 88 ? -14.315 3.693 9.412 1.00 98.06 88 ILE A N 1
ATOM 677 C CA . ILE A 1 88 ? -14.343 3.878 10.874 1.00 98.06 88 ILE A CA 1
ATOM 678 C C . ILE A 1 88 ? -15.783 3.922 11.389 1.00 98.06 88 ILE A C 1
ATOM 680 O O . ILE A 1 88 ? -16.109 3.271 12.381 1.00 98.06 88 ILE A O 1
ATOM 684 N N . ARG A 1 89 ? -16.675 4.668 10.720 1.00 97.12 89 ARG A N 1
ATOM 685 C CA . ARG A 1 89 ? -18.087 4.738 11.130 1.00 97.12 89 ARG A CA 1
ATOM 686 C C . ARG A 1 89 ? -18.774 3.377 11.026 1.00 97.12 89 ARG A C 1
ATOM 688 O O . ARG A 1 89 ? -19.526 3.022 11.933 1.00 97.12 89 ARG A O 1
ATOM 695 N N . GLN A 1 90 ? -18.519 2.635 9.951 1.00 98.00 90 GLN A N 1
ATOM 696 C CA . GLN A 1 90 ? -19.089 1.306 9.739 1.00 98.00 90 GLN A CA 1
ATOM 697 C C . GLN A 1 90 ? -18.599 0.301 10.789 1.00 98.00 90 GLN A C 1
ATOM 699 O O . GLN A 1 90 ? -19.421 -0.357 11.421 1.00 98.00 90 GLN A O 1
ATOM 704 N N . TYR A 1 91 ? -17.288 0.221 11.022 1.00 97.81 91 TYR A N 1
ATOM 705 C CA . TYR A 1 91 ? -16.713 -0.730 11.976 1.00 97.81 91 TYR A CA 1
ATOM 706 C C . TYR A 1 91 ? -16.995 -0.362 13.432 1.00 97.81 91 TYR A C 1
ATOM 708 O O . TYR A 1 91 ? -17.166 -1.255 14.255 1.00 97.81 91 TYR A O 1
ATOM 716 N N . HIS A 1 92 ? -17.153 0.923 13.756 1.00 97.62 92 HIS A N 1
ATOM 717 C CA . HIS A 1 92 ? -17.669 1.323 15.063 1.00 97.62 92 HIS A CA 1
ATOM 718 C C . HIS A 1 92 ? -19.096 0.799 15.286 1.00 97.62 92 HIS A C 1
ATOM 720 O O . HIS A 1 92 ? -19.401 0.275 16.354 1.00 97.62 92 HIS A O 1
ATOM 726 N N . ALA A 1 93 ? -19.982 0.919 14.289 1.00 97.19 93 ALA A N 1
ATOM 727 C CA . ALA A 1 93 ? -21.340 0.386 14.397 1.00 97.19 93 ALA A CA 1
ATOM 728 C C . ALA A 1 93 ? -21.346 -1.145 14.543 1.00 97.19 93 ALA A C 1
ATOM 730 O O . ALA A 1 93 ? -22.082 -1.673 15.375 1.00 97.19 93 ALA A O 1
ATOM 731 N N . ASP A 1 94 ? -20.496 -1.841 13.786 1.00 98.00 94 ASP A N 1
ATOM 732 C CA . ASP A 1 94 ? -20.330 -3.293 13.880 1.00 98.00 94 ASP A CA 1
ATOM 733 C C . ASP A 1 94 ? -19.814 -3.721 15.264 1.00 98.00 94 ASP A C 1
ATOM 735 O O . ASP A 1 94 ? -20.389 -4.598 15.908 1.00 98.00 94 ASP A O 1
ATOM 739 N N . ALA A 1 95 ? -18.799 -3.034 15.791 1.00 97.75 95 ALA A N 1
ATOM 740 C CA . ALA A 1 95 ? -18.277 -3.292 17.127 1.00 97.75 95 ALA A CA 1
ATOM 741 C C . ALA A 1 95 ? -19.350 -3.104 18.209 1.00 97.75 95 ALA A C 1
ATOM 743 O O . ALA A 1 95 ? -19.501 -3.967 19.071 1.00 97.75 95 ALA A O 1
ATOM 744 N N . VAL A 1 96 ? -20.151 -2.035 18.129 1.00 96.56 96 VAL A N 1
ATOM 745 C CA . VAL A 1 96 ? -21.259 -1.789 19.068 1.00 96.56 96 VAL A CA 1
ATOM 746 C C . VAL A 1 96 ? -22.288 -2.919 19.030 1.00 96.56 96 VAL A C 1
ATOM 748 O O . VAL A 1 96 ? -22.703 -3.394 20.086 1.00 96.56 96 VAL A O 1
ATOM 751 N N . VAL A 1 97 ? -22.685 -3.377 17.838 1.00 97.62 97 VAL A N 1
ATOM 752 C CA . VAL A 1 97 ? -23.654 -4.478 17.685 1.00 97.62 97 VAL A CA 1
ATOM 753 C C . VAL A 1 97 ? -23.115 -5.784 18.272 1.00 97.62 97 VAL A C 1
ATOM 755 O O . VAL A 1 97 ? -23.870 -6.536 18.886 1.00 97.62 97 VAL A O 1
ATOM 758 N N . ASN A 1 98 ? -21.814 -6.033 18.135 1.00 98.06 98 ASN A N 1
ATOM 759 C CA . ASN A 1 98 ? -21.161 -7.238 18.644 1.00 98.06 98 ASN A CA 1
ATOM 760 C C . ASN A 1 98 ? -20.651 -7.101 20.093 1.00 98.06 98 ASN A C 1
ATOM 762 O O . ASN A 1 98 ? -20.047 -8.035 20.618 1.00 98.06 98 ASN A O 1
ATOM 766 N N . GLY A 1 99 ? -20.872 -5.957 20.753 1.00 96.94 99 GLY A N 1
ATOM 767 C CA . GLY A 1 99 ? -20.391 -5.701 22.116 1.00 96.94 99 GLY A CA 1
ATOM 768 C C . GLY A 1 99 ? -18.863 -5.623 22.244 1.00 96.94 99 GLY A C 1
ATOM 769 O O . GLY A 1 99 ? -18.325 -5.853 23.326 1.00 96.94 99 GLY A O 1
ATOM 770 N N . LEU A 1 100 ? -18.158 -5.322 21.152 1.00 97.38 100 LEU A N 1
ATOM 771 C CA . LEU A 1 100 ? -16.706 -5.165 21.111 1.00 97.38 10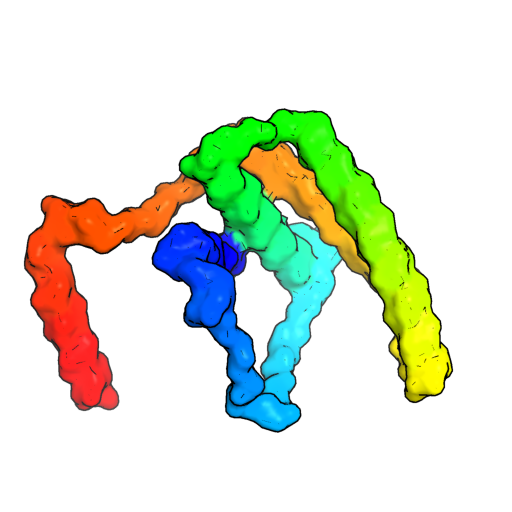0 LEU A CA 1
ATOM 772 C C . LEU A 1 100 ? -16.301 -3.733 21.482 1.00 97.38 100 LEU A C 1
ATOM 774 O O . LEU A 1 100 ? -16.998 -2.766 21.171 1.00 97.38 100 LEU A O 1
ATOM 778 N N . GLN A 1 101 ? -15.141 -3.586 22.128 1.00 95.38 101 GLN A N 1
ATOM 779 C CA . GLN A 1 101 ? -14.548 -2.269 22.352 1.00 95.38 101 GLN A CA 1
ATOM 780 C C . GLN A 1 101 ? -13.943 -1.733 21.055 1.00 95.38 101 GLN A C 1
ATOM 782 O O . GLN A 1 101 ? -13.214 -2.443 20.366 1.00 95.38 101 GLN A O 1
ATOM 787 N N . PHE A 1 102 ? -14.226 -0.468 20.752 1.00 95.94 102 PHE A N 1
ATOM 788 C CA . PHE A 1 102 ? -13.714 0.216 19.571 1.00 95.94 102 PHE A CA 1
ATOM 78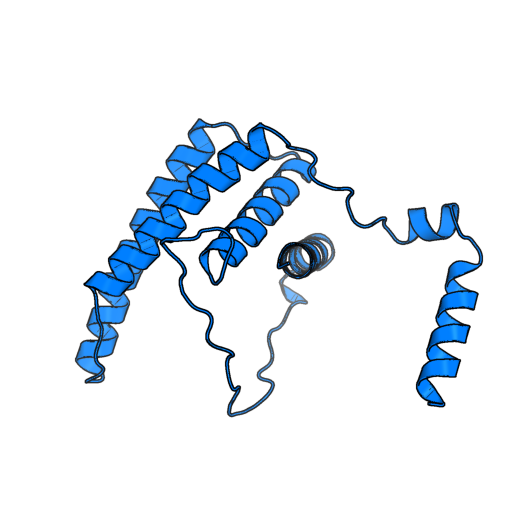9 C C . PHE A 1 102 ? -13.227 1.611 19.957 1.00 95.94 102 PHE A C 1
ATOM 791 O O . PHE A 1 102 ? -14.028 2.486 20.296 1.00 95.94 102 PHE A O 1
ATOM 798 N N . ASP A 1 103 ? -11.913 1.823 19.908 1.00 96.06 103 ASP A N 1
ATOM 799 C CA . ASP A 1 103 ? -11.321 3.134 20.161 1.00 96.06 103 ASP A CA 1
ATOM 800 C C . ASP A 1 103 ? -11.317 3.962 18.877 1.00 96.06 103 ASP A C 1
ATOM 802 O O . ASP A 1 103 ? -10.381 3.951 18.080 1.00 96.06 103 ASP A O 1
ATOM 806 N N . ARG A 1 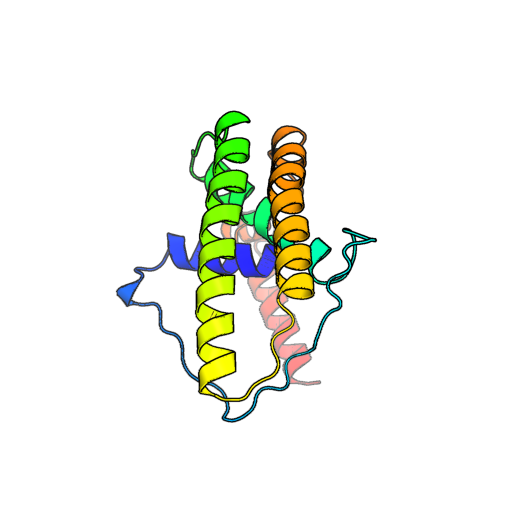104 ? -12.394 4.720 18.688 1.00 95.19 104 ARG A N 1
ATOM 807 C CA . ARG A 1 104 ? -12.543 5.576 17.515 1.00 95.19 104 ARG A CA 1
ATOM 808 C C . ARG A 1 104 ? -11.437 6.626 17.393 1.00 95.19 104 ARG A C 1
ATOM 810 O O . ARG A 1 104 ? -11.063 6.963 16.274 1.00 95.19 104 ARG A O 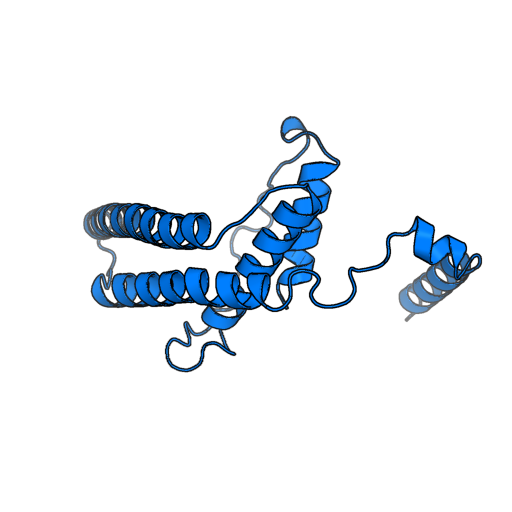1
ATOM 817 N N . HIS A 1 105 ? -10.935 7.156 18.506 1.00 95.44 105 HIS A N 1
ATOM 818 C CA . HIS A 1 105 ? -9.906 8.187 18.457 1.00 95.44 105 HIS A CA 1
ATOM 819 C C . HIS A 1 105 ? -8.574 7.606 17.979 1.00 95.44 105 HIS A C 1
ATOM 821 O O . HIS A 1 105 ? -7.925 8.196 17.116 1.00 95.44 105 HIS A O 1
ATOM 827 N N . ALA A 1 106 ? -8.201 6.429 18.490 1.00 95.25 106 ALA A N 1
ATOM 828 C CA . ALA A 1 106 ? -7.009 5.720 18.037 1.00 95.25 106 ALA A CA 1
ATOM 829 C C . ALA A 1 106 ? -7.079 5.377 16.538 1.00 95.25 106 ALA A C 1
ATOM 831 O O . ALA A 1 106 ? -6.101 5.580 15.818 1.00 95.25 106 ALA A O 1
ATOM 832 N N . GLU A 1 107 ? -8.241 4.933 16.051 1.00 96.38 107 GLU A N 1
ATOM 833 C CA . GLU A 1 107 ? -8.463 4.654 14.625 1.00 96.38 107 GLU A CA 1
ATOM 834 C C . GLU A 1 107 ? -8.357 5.921 13.759 1.00 96.38 107 GLU A C 1
ATOM 836 O O . GLU A 1 107 ? -7.691 5.921 12.723 1.00 96.38 107 GLU A O 1
ATOM 841 N N . GLU A 1 108 ? -8.957 7.035 14.192 1.00 96.62 108 GLU A N 1
ATOM 842 C CA . GLU A 1 108 ? -8.857 8.322 13.490 1.00 96.62 108 GLU A CA 1
ATOM 843 C C . GLU A 1 108 ? -7.403 8.832 13.441 1.00 96.62 108 GLU A C 1
ATOM 845 O O . GLU A 1 108 ? -6.949 9.295 12.391 1.00 96.62 108 GLU A O 1
ATOM 850 N N . ALA A 1 109 ? -6.644 8.686 14.533 1.00 95.88 109 ALA A N 1
ATOM 851 C CA . ALA A 1 109 ? -5.225 9.036 14.581 1.00 95.88 109 ALA A CA 1
ATOM 852 C C . ALA A 1 109 ? -4.378 8.165 13.635 1.00 95.88 109 ALA A C 1
ATOM 854 O O . ALA A 1 109 ? -3.500 8.679 12.936 1.00 95.88 109 ALA A O 1
ATOM 855 N N . ALA A 1 110 ? -4.661 6.860 13.563 1.00 95.88 110 ALA A N 1
ATOM 856 C CA . ALA A 1 110 ? -3.997 5.954 12.630 1.00 95.88 110 ALA A CA 1
ATOM 857 C C . ALA A 1 110 ? -4.274 6.330 11.171 1.00 95.88 110 ALA A C 1
ATOM 859 O O . ALA A 1 110 ? -3.349 6.414 10.359 1.00 95.88 110 ALA A O 1
ATOM 860 N N . VAL A 1 111 ? -5.537 6.617 10.847 1.00 97.00 111 VAL A N 1
ATOM 861 C CA . VAL A 1 111 ? -5.950 7.045 9.509 1.00 97.00 111 VAL A CA 1
ATOM 862 C C . VAL A 1 111 ? -5.270 8.346 9.096 1.00 97.00 111 VAL A C 1
ATOM 864 O O . VAL A 1 111 ? -4.778 8.421 7.969 1.00 97.00 111 VAL A O 1
ATOM 867 N N . GLU A 1 112 ? -5.180 9.346 9.976 1.00 95.88 112 GLU A N 1
ATOM 868 C CA . GLU A 1 112 ? -4.467 10.588 9.654 1.00 95.88 112 GLU A CA 1
ATOM 869 C C . GLU A 1 112 ? -2.969 10.331 9.430 1.00 95.88 112 GLU A C 1
ATOM 871 O O . GLU A 1 112 ? -2.400 10.844 8.465 1.00 95.88 112 GLU A O 1
ATOM 876 N N . GLY A 1 113 ? -2.343 9.471 10.242 1.00 95.50 113 GLY A N 1
ATOM 877 C CA . GLY A 1 113 ? -0.951 9.055 10.045 1.00 95.50 113 GLY A CA 1
ATOM 878 C C . GLY A 1 113 ? -0.713 8.432 8.667 1.00 95.50 113 GLY A C 1
ATOM 879 O O . GLY A 1 113 ? 0.173 8.856 7.925 1.00 95.50 113 GLY A O 1
ATOM 880 N N . PHE A 1 114 ? -1.558 7.485 8.255 1.00 96.56 114 PHE A N 1
ATOM 881 C CA . PHE A 1 114 ? -1.479 6.893 6.916 1.00 96.56 114 PHE A CA 1
ATOM 882 C C . PHE A 1 114 ? -1.769 7.903 5.795 1.00 96.56 114 PHE A C 1
ATOM 884 O O . PHE A 1 114 ? -1.140 7.851 4.739 1.00 96.56 114 PHE A O 1
ATOM 891 N N . ALA A 1 115 ? -2.676 8.858 6.012 1.00 96.25 115 ALA A N 1
ATOM 892 C CA . ALA A 1 115 ? -2.952 9.914 5.043 1.00 96.25 115 ALA A CA 1
ATOM 893 C C . ALA A 1 115 ? -1.738 10.830 4.823 1.00 96.25 115 ALA A C 1
ATOM 895 O O . ALA A 1 115 ? -1.492 11.261 3.695 1.00 96.25 115 ALA A O 1
ATOM 896 N N . GLN A 1 116 ? -0.956 11.102 5.871 1.00 94.12 116 GLN A N 1
ATOM 897 C CA . GLN A 1 116 ? 0.312 11.826 5.751 1.00 94.12 116 GLN A CA 1
ATOM 898 C C . GLN A 1 116 ? 1.333 11.035 4.923 1.00 94.12 116 GLN A C 1
ATOM 900 O O . GLN A 1 116 ? 2.005 11.620 4.070 1.00 94.12 116 GLN A O 1
ATOM 905 N N . GLN A 1 117 ? 1.382 9.707 5.083 1.00 95.19 117 GLN A N 1
ATOM 906 C CA . GLN A 1 117 ? 2.246 8.845 4.268 1.00 95.19 117 GLN A CA 1
ATOM 907 C C . GLN A 1 117 ? 1.914 8.926 2.770 1.00 95.19 117 GLN A C 1
ATOM 909 O O . GLN A 1 117 ? 2.827 8.860 1.953 1.00 95.19 117 GLN A O 1
ATOM 914 N N . VAL A 1 118 ? 0.650 9.149 2.380 1.00 95.31 118 VAL A N 1
ATOM 915 C CA . VAL A 1 118 ? 0.273 9.374 0.965 1.00 95.31 118 VAL A CA 1
ATOM 916 C C . VAL A 1 118 ? 0.978 10.597 0.381 1.00 95.31 118 VAL A C 1
ATOM 918 O O . VAL A 1 118 ? 1.499 10.536 -0.733 1.00 95.31 118 VAL A O 1
ATOM 921 N N . THR A 1 119 ? 1.017 11.703 1.126 1.00 92.31 119 THR A N 1
ATOM 922 C CA . THR A 1 119 ? 1.725 12.913 0.691 1.00 92.31 119 THR A CA 1
ATOM 923 C C . THR A 1 119 ? 3.227 12.664 0.625 1.00 92.31 119 THR A C 1
ATOM 925 O O . THR A 1 119 ? 3.836 12.919 -0.412 1.00 92.31 119 THR A O 1
ATOM 928 N N . GLN A 1 120 ? 3.805 12.092 1.682 1.00 93.94 120 GLN A N 1
ATOM 929 C CA . GLN A 1 120 ? 5.248 11.891 1.772 1.00 93.94 120 GLN A CA 1
ATOM 930 C C . GLN A 1 120 ? 5.770 10.893 0.724 1.00 93.94 120 GLN A C 1
ATOM 932 O O . GLN A 1 120 ? 6.770 11.162 0.064 1.00 93.94 120 GLN A O 1
ATOM 937 N N . ALA A 1 121 ? 5.064 9.785 0.483 1.00 94.25 121 ALA A N 1
ATOM 938 C CA . ALA A 1 121 ? 5.400 8.844 -0.588 1.00 94.25 121 ALA A CA 1
ATOM 939 C C . ALA A 1 121 ? 5.316 9.505 -1.971 1.00 94.25 121 ALA A C 1
ATOM 941 O O . ALA A 1 121 ? 6.133 9.242 -2.851 1.00 94.25 121 ALA A O 1
ATOM 942 N N . GLY A 1 122 ? 4.347 10.404 -2.156 1.00 94.00 122 GLY A N 1
ATOM 943 C CA . GLY A 1 122 ? 4.213 11.205 -3.364 1.00 94.00 122 GLY A CA 1
ATOM 944 C C . GLY A 1 122 ? 5.387 12.161 -3.607 1.00 94.00 122 GLY A C 1
ATOM 945 O O . GLY A 1 122 ? 5.798 12.339 -4.753 1.00 94.00 122 GLY A O 1
ATOM 946 N N . GLU A 1 123 ? 5.936 12.764 -2.554 1.00 93.31 123 GLU A N 1
ATOM 947 C CA . GLU A 1 123 ? 7.139 13.611 -2.612 1.00 93.31 123 GLU A CA 1
ATOM 948 C C . GLU A 1 123 ? 8.401 12.786 -2.894 1.00 93.31 123 GLU A C 1
ATOM 950 O O . GLU A 1 123 ? 9.214 13.154 -3.745 1.00 93.31 123 GLU A O 1
ATOM 955 N N . VAL A 1 124 ? 8.537 11.627 -2.242 1.00 92.69 124 VAL A N 1
ATOM 956 C CA . VAL A 1 124 ? 9.627 10.674 -2.501 1.00 92.69 124 VAL A CA 1
ATOM 957 C C . VAL A 1 124 ? 9.595 10.214 -3.957 1.00 92.69 124 VAL A C 1
ATOM 959 O O . VAL A 1 124 ? 10.607 10.279 -4.645 1.00 92.69 124 VAL A O 1
ATOM 962 N N . PHE A 1 125 ? 8.425 9.831 -4.467 1.00 92.75 125 PHE A N 1
ATOM 963 C CA . PHE A 1 125 ? 8.259 9.441 -5.865 1.00 92.75 125 PHE A CA 1
ATOM 964 C C . PHE A 1 125 ? 8.574 10.585 -6.842 1.00 92.75 125 PHE A C 1
ATOM 966 O O . PHE A 1 125 ? 9.168 10.345 -7.886 1.00 92.75 125 PHE A O 1
ATOM 973 N N . GLN A 1 126 ? 8.196 11.828 -6.532 1.00 91.06 126 GLN A N 1
ATOM 974 C CA . GLN A 1 126 ? 8.492 12.971 -7.405 1.00 91.06 126 GLN A CA 1
ATOM 975 C C . GLN A 1 126 ? 9.977 13.347 -7.416 1.00 91.06 126 GLN A C 1
ATOM 977 O O . GLN A 1 126 ? 10.486 13.757 -8.458 1.00 91.06 126 GLN A O 1
ATOM 982 N N . SER A 1 127 ? 10.661 13.229 -6.276 1.00 91.38 127 SER A N 1
ATOM 983 C CA . SER A 1 127 ? 12.093 13.537 -6.165 1.00 91.38 127 SER A CA 1
ATOM 984 C C . SER A 1 127 ? 12.981 12.432 -6.742 1.00 91.38 127 SER A C 1
ATOM 986 O O . SER A 1 127 ? 14.009 12.740 -7.343 1.00 91.38 127 SER A O 1
ATOM 988 N N . ASP A 1 128 ? 12.558 11.171 -6.629 1.00 88.44 128 ASP A N 1
ATOM 989 C CA . ASP A 1 128 ? 13.221 10.007 -7.218 1.00 88.44 128 ASP A CA 1
ATOM 990 C C . ASP A 1 128 ? 12.200 9.025 -7.846 1.00 88.44 128 ASP A C 1
ATOM 992 O O . ASP A 1 128 ? 11.801 8.021 -7.226 1.00 88.44 128 ASP A O 1
ATOM 996 N N . PRO A 1 129 ? 11.770 9.298 -9.099 1.00 80.75 129 PRO A N 1
ATOM 997 C CA . PRO A 1 129 ? 10.787 8.470 -9.800 1.00 80.75 129 PRO A CA 1
ATOM 998 C C . PRO A 1 129 ? 11.292 7.067 -10.136 1.00 80.75 129 PRO A C 1
ATOM 1000 O O . PRO A 1 129 ? 10.490 6.136 -10.229 1.00 80.75 129 PRO A O 1
ATOM 1003 N N . ALA A 1 130 ? 12.605 6.913 -10.335 1.00 74.75 130 ALA A N 1
ATOM 1004 C CA . ALA A 1 130 ? 13.222 5.636 -10.672 1.00 74.75 130 ALA A CA 1
ATOM 1005 C C . ALA A 1 130 ? 13.386 4.751 -9.430 1.00 74.75 130 ALA A C 1
ATOM 1007 O O . ALA A 1 130 ? 13.124 3.550 -9.500 1.00 74.75 130 ALA A O 1
ATOM 1008 N N . GLY A 1 131 ? 13.735 5.343 -8.286 1.00 74.81 131 GLY A N 1
ATOM 1009 C CA . GLY A 1 131 ? 14.032 4.595 -7.075 1.00 74.81 131 GLY A CA 1
ATOM 1010 C C . GLY A 1 131 ? 15.357 3.844 -7.134 1.00 74.81 131 GLY A C 1
ATOM 1011 O O . GLY A 1 131 ? 16.259 4.166 -7.904 1.00 74.81 131 GLY A O 1
ATOM 1012 N N . GLY A 1 132 ? 15.443 2.790 -6.317 1.00 65.19 132 GLY A N 1
ATOM 1013 C CA . GLY A 1 132 ? 16.510 1.793 -6.411 1.00 65.19 132 GLY A CA 1
ATOM 1014 C C . GLY A 1 132 ? 16.366 0.907 -7.652 1.00 65.19 132 GLY A C 1
ATOM 1015 O O . GLY A 1 132 ? 15.293 0.833 -8.253 1.00 65.19 132 GLY A O 1
ATOM 1016 N N . GLU A 1 133 ? 17.448 0.222 -8.035 1.00 58.94 133 GLU A N 1
ATOM 1017 C CA . GLU A 1 133 ? 17.446 -0.671 -9.197 1.00 58.94 133 GLU A CA 1
ATOM 1018 C C . GLU A 1 133 ? 16.311 -1.700 -9.105 1.00 58.94 133 GLU A C 1
ATOM 1020 O O . GLU A 1 133 ? 16.206 -2.460 -8.141 1.00 58.94 133 GLU A O 1
ATOM 1025 N N . ALA A 1 134 ? 15.451 -1.729 -10.126 1.00 63.66 134 ALA A N 1
ATOM 1026 C CA . ALA A 1 134 ? 14.437 -2.764 -10.252 1.00 63.66 134 ALA A CA 1
ATOM 1027 C C . ALA A 1 134 ? 15.109 -4.142 -10.292 1.00 63.66 134 ALA A C 1
ATOM 1029 O O . ALA A 1 134 ? 16.135 -4.312 -10.958 1.00 63.66 134 ALA A O 1
ATOM 1030 N N . ILE A 1 135 ? 14.495 -5.130 -9.634 1.00 67.62 135 ILE A N 1
ATOM 1031 C CA . ILE A 1 135 ? 14.964 -6.517 -9.695 1.00 67.62 135 ILE A CA 1
ATOM 1032 C C . ILE A 1 135 ? 15.067 -6.910 -11.177 1.00 67.62 135 ILE A C 1
ATOM 1034 O O . ILE A 1 135 ? 14.073 -6.805 -11.908 1.00 67.62 135 ILE A O 1
ATOM 1038 N N . PRO A 1 136 ? 16.257 -7.308 -11.660 1.00 70.25 136 PRO A N 1
ATOM 1039 C CA . PRO A 1 136 ? 16.444 -7.630 -13.062 1.00 70.25 136 PRO A CA 1
ATOM 1040 C C . PRO A 1 136 ? 15.540 -8.804 -13.439 1.00 70.25 136 PRO A C 1
ATOM 1042 O O . PRO A 1 136 ? 15.443 -9.795 -12.718 1.00 70.25 136 PRO A O 1
ATOM 1045 N N . ASN A 1 137 ? 14.873 -8.703 -14.589 1.00 76.88 137 ASN A N 1
ATOM 1046 C CA . ASN A 1 137 ? 14.089 -9.823 -15.096 1.00 76.88 137 ASN A CA 1
ATOM 1047 C C . ASN A 1 137 ? 15.000 -11.010 -15.458 1.00 76.88 137 ASN A C 1
ATOM 1049 O O . ASN A 1 137 ? 16.187 -10.837 -15.747 1.00 76.88 137 ASN A O 1
ATOM 1053 N N . TRP A 1 138 ? 14.422 -12.213 -15.498 1.00 83.56 138 TRP A N 1
ATOM 1054 C CA . TRP A 1 138 ? 15.156 -13.437 -15.826 1.00 83.56 138 TRP A CA 1
ATOM 1055 C C . TRP A 1 138 ? 15.886 -13.354 -17.165 1.00 83.56 138 TRP A C 1
ATOM 1057 O O . TRP A 1 138 ? 17.011 -13.819 -17.263 1.00 83.56 138 TRP A O 1
ATOM 1067 N N . THR A 1 139 ? 15.318 -12.691 -18.173 1.00 85.62 139 THR A N 1
ATOM 1068 C CA . THR A 1 139 ? 15.996 -12.488 -19.461 1.00 85.62 139 THR A CA 1
ATOM 1069 C C . THR A 1 139 ? 17.300 -11.702 -19.306 1.00 85.62 139 THR A C 1
ATOM 1071 O O . THR A 1 139 ? 18.306 -12.065 -19.906 1.00 85.62 139 THR A O 1
ATOM 1074 N N . ARG A 1 140 ? 17.315 -10.650 -18.479 1.00 86.19 140 ARG A N 1
ATOM 1075 C CA . ARG A 1 140 ? 18.505 -9.841 -18.185 1.00 86.19 140 ARG A CA 1
ATOM 1076 C C . ARG A 1 140 ? 19.521 -10.623 -17.358 1.00 86.19 140 ARG A C 1
ATOM 1078 O O . ARG A 1 140 ? 20.710 -10.519 -17.641 1.00 86.19 140 ARG A O 1
ATOM 1085 N N . VAL A 1 141 ? 19.062 -11.412 -16.384 1.00 89.19 141 VAL A N 1
ATOM 1086 C CA . VAL A 1 141 ? 19.932 -12.306 -15.604 1.00 89.19 141 VAL A CA 1
ATOM 1087 C C . VAL A 1 141 ? 20.592 -13.331 -16.522 1.00 89.19 141 VAL A C 1
ATOM 1089 O O . VAL A 1 141 ? 21.806 -13.425 -16.517 1.00 89.19 141 VAL A O 1
ATOM 1092 N N . LEU A 1 142 ? 19.829 -14.018 -17.374 1.00 91.56 142 LEU A N 1
ATOM 1093 C CA . LEU A 1 142 ? 20.346 -15.024 -18.309 1.00 91.56 142 LEU A CA 1
ATOM 1094 C C . LEU A 1 142 ? 21.260 -14.430 -19.384 1.00 91.56 142 LEU A C 1
ATOM 1096 O O . LEU A 1 142 ? 22.200 -15.082 -19.822 1.00 91.56 142 LEU A O 1
ATOM 1100 N N . ALA A 1 143 ? 21.005 -13.194 -19.816 1.00 92.06 143 ALA A N 1
ATOM 1101 C CA . ALA A 1 143 ? 21.881 -12.506 -20.757 1.00 92.06 143 ALA A CA 1
ATOM 1102 C C . ALA A 1 143 ? 23.238 -12.142 -20.130 1.00 92.06 143 ALA A C 1
ATOM 1104 O O . ALA A 1 143 ? 24.257 -12.204 -20.813 1.00 92.06 143 ALA A O 1
ATOM 1105 N N . ALA A 1 144 ? 23.252 -11.753 -18.851 1.00 94.06 144 ALA A N 1
ATOM 1106 C CA . ALA A 1 144 ? 24.475 -11.403 -18.127 1.00 94.06 144 ALA A CA 1
ATOM 1107 C C . ALA A 1 144 ? 25.208 -12.633 -17.559 1.00 94.06 144 ALA A C 1
ATOM 1109 O O . ALA A 1 144 ? 26.434 -12.651 -17.514 1.00 94.06 144 ALA A O 1
ATOM 1110 N N . PHE A 1 145 ? 24.455 -13.657 -17.158 1.00 93.88 145 PHE A N 1
ATOM 1111 C CA . PHE A 1 145 ? 24.918 -14.884 -16.517 1.00 93.88 145 PHE A CA 1
ATOM 1112 C C . PHE A 1 145 ? 24.241 -16.100 -17.178 1.00 93.88 145 PHE A C 1
ATOM 1114 O O . PHE A 1 145 ? 23.274 -16.645 -16.637 1.00 93.88 145 PHE A O 1
ATOM 1121 N N . PRO A 1 146 ? 24.714 -16.536 -18.361 1.00 94.00 146 PRO A N 1
ATOM 1122 C CA . PRO A 1 146 ? 24.097 -17.643 -19.097 1.00 94.00 146 PRO A CA 1
ATOM 1123 C C . PRO A 1 146 ? 24.053 -18.967 -18.323 1.00 94.00 146 PRO A C 1
ATOM 1125 O O . PRO A 1 146 ? 23.108 -19.734 -18.496 1.00 94.00 146 PRO A O 1
ATOM 1128 N N . ASP A 1 147 ? 25.034 -19.200 -17.446 1.00 95.88 147 ASP A N 1
ATOM 1129 C CA . ASP A 1 147 ? 25.171 -20.424 -16.642 1.00 95.88 147 ASP A CA 1
ATOM 1130 C C . ASP A 1 147 ? 24.411 -20.370 -15.302 1.00 95.88 147 ASP A C 1
ATOM 1132 O O . ASP A 1 147 ? 24.391 -21.340 -14.540 1.00 95.88 147 ASP A O 1
ATOM 1136 N N . PHE A 1 148 ? 23.738 -19.249 -15.009 1.00 94.19 148 PHE A N 1
ATOM 1137 C CA . PHE A 1 148 ? 23.001 -19.059 -13.759 1.00 94.19 148 PHE A CA 1
ATOM 1138 C C . PHE A 1 148 ? 21.967 -20.165 -13.464 1.00 94.19 148 PHE A C 1
ATOM 1140 O O . PHE A 1 148 ? 21.867 -20.577 -12.307 1.00 94.19 148 PHE A O 1
ATOM 1147 N N . PRO A 1 149 ? 21.194 -20.699 -14.436 1.00 93.00 149 PRO A N 1
ATOM 1148 C CA . PRO A 1 149 ? 20.255 -21.789 -14.162 1.00 93.00 149 PRO A CA 1
ATOM 1149 C C . PRO A 1 149 ? 20.925 -23.038 -13.586 1.00 93.00 149 PRO A C 1
ATOM 1151 O O . PRO A 1 149 ? 20.377 -23.671 -12.684 1.00 93.00 149 PRO A O 1
ATOM 1154 N N . GLN A 1 150 ? 22.107 -23.387 -14.092 1.00 95.94 150 GLN A N 1
ATOM 1155 C CA . GLN A 1 150 ? 22.884 -24.537 -13.646 1.00 95.94 150 GLN A CA 1
ATOM 1156 C C . GLN A 1 150 ? 23.459 -24.293 -12.249 1.00 95.94 150 GLN A C 1
ATOM 1158 O O . GLN A 1 150 ? 23.405 -25.185 -11.397 1.00 95.94 150 GLN A O 1
ATOM 1163 N N . GLU A 1 151 ? 23.961 -23.085 -11.986 1.00 95.00 151 GLU A N 1
ATOM 1164 C CA . GLU A 1 151 ? 24.430 -22.683 -10.655 1.00 95.00 151 GLU A CA 1
ATOM 1165 C C . GLU A 1 151 ? 23.296 -22.737 -9.625 1.00 95.00 151 GLU A C 1
ATOM 1167 O O . GLU A 1 151 ? 23.451 -23.349 -8.566 1.00 95.00 151 GLU A O 1
ATOM 1172 N N . LEU A 1 152 ? 22.124 -22.189 -9.964 1.00 93.44 152 LEU A N 1
ATOM 1173 C CA . LEU A 1 152 ? 20.941 -22.216 -9.107 1.00 93.44 152 LEU A CA 1
ATOM 1174 C C . LEU A 1 152 ? 20.472 -23.651 -8.836 1.00 93.44 152 LEU A C 1
ATOM 1176 O O . LEU A 1 152 ? 20.166 -23.993 -7.694 1.00 93.44 152 LEU A O 1
ATOM 1180 N N . GLN A 1 153 ? 20.449 -24.510 -9.861 1.00 94.88 153 GLN A N 1
ATOM 1181 C C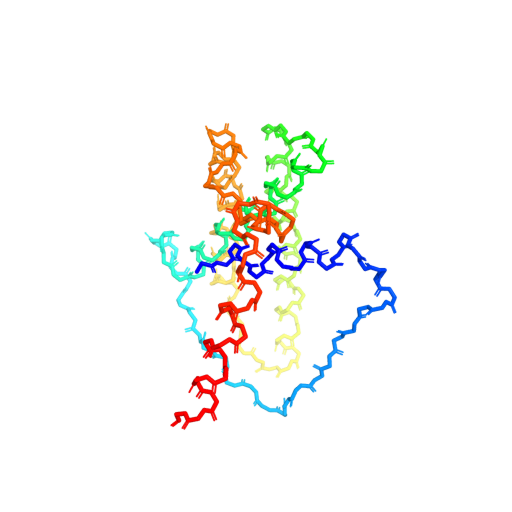A . GLN A 1 153 ? 20.099 -25.924 -9.705 1.00 94.88 153 GLN A CA 1
ATOM 1182 C C . GLN A 1 153 ? 21.086 -26.649 -8.782 1.00 94.88 153 GLN A C 1
ATOM 1184 O O . GLN A 1 153 ? 20.673 -27.441 -7.934 1.00 94.88 153 GLN A O 1
ATOM 1189 N N . THR A 1 154 ? 22.381 -26.371 -8.930 1.00 96.38 154 THR A N 1
ATOM 1190 C CA . THR A 1 154 ? 23.435 -26.969 -8.103 1.00 96.38 154 THR A CA 1
ATOM 1191 C C . THR A 1 154 ? 23.306 -26.527 -6.648 1.00 96.38 154 THR A C 1
ATOM 1193 O O . THR A 1 154 ? 23.359 -27.368 -5.752 1.00 96.38 154 THR A O 1
ATOM 1196 N N . ALA A 1 155 ? 23.073 -25.234 -6.411 1.00 95.19 155 ALA A N 1
ATOM 1197 C CA . ALA A 1 155 ? 22.849 -24.686 -5.078 1.00 95.19 155 ALA A CA 1
ATOM 1198 C C . ALA A 1 155 ? 21.603 -25.296 -4.415 1.00 95.19 155 ALA A C 1
ATOM 1200 O O . ALA A 1 155 ? 21.686 -25.776 -3.287 1.00 95.19 155 ALA A O 1
ATOM 1201 N N . ALA A 1 156 ? 20.479 -25.374 -5.134 1.00 93.88 156 ALA A N 1
ATOM 1202 C CA . ALA A 1 156 ? 19.250 -25.985 -4.625 1.00 93.88 156 ALA A CA 1
ATOM 1203 C C . ALA A 1 156 ? 19.429 -27.479 -4.297 1.00 93.88 156 ALA A C 1
ATOM 1205 O O . ALA A 1 156 ? 18.932 -27.965 -3.284 1.00 93.88 156 ALA A O 1
ATOM 1206 N N . ALA A 1 157 ? 20.170 -28.219 -5.129 1.00 95.75 157 ALA A N 1
ATOM 1207 C CA . ALA A 1 157 ? 20.472 -29.627 -4.879 1.00 95.75 157 ALA A CA 1
ATOM 1208 C C . ALA A 1 157 ? 21.430 -29.839 -3.694 1.00 95.75 157 ALA A C 1
ATOM 1210 O O . ALA A 1 157 ? 21.399 -30.904 -3.075 1.00 95.75 157 ALA A O 1
ATOM 1211 N N . ALA A 1 158 ? 22.301 -28.870 -3.402 1.00 95.50 158 ALA A N 1
ATOM 1212 C CA . ALA A 1 158 ? 23.157 -28.891 -2.222 1.00 95.50 158 ALA A CA 1
ATOM 1213 C C . ALA A 1 158 ? 22.357 -28.595 -0.944 1.00 95.50 158 ALA A C 1
ATOM 1215 O O . ALA A 1 158 ? 22.527 -29.310 0.038 1.00 95.50 158 ALA A O 1
ATOM 1216 N N . ASP A 1 159 ? 21.451 -27.614 -0.986 1.00 91.50 159 ASP A N 1
ATOM 1217 C CA . ASP A 1 159 ? 20.593 -27.236 0.146 1.00 91.50 159 ASP A CA 1
ATOM 1218 C C . ASP A 1 159 ? 19.611 -28.356 0.519 1.00 91.50 159 ASP A C 1
ATOM 1220 O O . ASP A 1 159 ? 19.469 -28.704 1.681 1.00 91.50 159 ASP A O 1
ATOM 1224 N N . ALA A 1 160 ? 19.029 -29.040 -0.473 1.00 87.88 160 ALA A N 1
ATOM 1225 C CA . ALA A 1 160 ? 18.150 -30.190 -0.236 1.00 87.88 160 ALA A CA 1
ATOM 1226 C C . ALA A 1 160 ? 18.852 -31.418 0.387 1.00 87.88 160 ALA A C 1
ATOM 1228 O O . ALA A 1 160 ? 18.179 -32.374 0.778 1.00 87.88 160 ALA A O 1
ATOM 1229 N N . LYS A 1 161 ? 20.192 -31.443 0.413 1.00 84.31 161 LYS A N 1
ATOM 1230 C CA . LYS A 1 161 ? 20.991 -32.494 1.066 1.00 84.31 161 LYS A CA 1
ATOM 1231 C C . LYS A 1 161 ? 21.432 -32.112 2.483 1.00 84.31 161 LYS A C 1
ATOM 1233 O O . LYS A 1 161 ? 21.945 -32.994 3.174 1.00 84.31 161 LYS A O 1
ATOM 1238 N N . ALA A 1 162 ? 21.307 -30.839 2.861 1.00 61.88 162 ALA A N 1
ATOM 1239 C CA . ALA A 1 162 ? 21.606 -30.326 4.196 1.00 61.88 162 ALA A CA 1
ATOM 1240 C C . ALA A 1 162 ? 20.418 -30.552 5.144 1.00 61.88 162 ALA A C 1
ATOM 1242 O O . ALA A 1 162 ? 20.688 -30.768 6.347 1.00 61.88 162 ALA A O 1
#

Secondary structure (DSSP, 8-state):
--HHHHHHHHHHHHHS-GGG-------S----------TT-TTSHHHHHHHHHHHHHHHHHHHTT----HHHHHHHHHHHHHHHHHHHHHHHHHHHHTT----HHHHHHHHHHHHHHHHHHHHHHHH-SS-SPPPPPHHHHHHH-TTHHHHHHHHHHHHTT-

Radius of gyration: 20.47 Å; chains: 1; bounding box: 49×50×43 Å

Sequence (162 aa):
DWGLEVGTLAEVFRNTSVKRVCQVDLCQSYEHKHQSLSLEDPTKGLMKMTMDILTSILRTLASRGTVLQAGHLTTLRSAYLRAAQDAIRQYHADAVVNGLQFDRHAEEAAVEGFAQQVTQAGEVFQSDPAGGEAIPNWTRVLAAFPDFPQELQTAAAADAKA

pLDDT: mean 91.13, std 7.16, range [58.94, 98.31]

Foldseek 3Di:
DCLVVLVVVLVCPVPDDPVPDDDDDDDPDDDDDQWDLPLVHCCGTVSVVLLSNLLSVLLSCVVVVDDDDLVNLVVVLVVQLVVQVVVLVVVVVVCVVVVHDDDSVVSNSSSVSSSVSSNVSSVVCVVPVCPPDDDDDPVRVCVVPVCVVVVVVVVVVVVVVD